Protein AF-A0A1S2VBL1-F1 (afdb_monomer_lite)

Structure (mmCIF, N/CA/C/O backbone):
data_AF-A0A1S2VBL1-F1
#
_entry.id   AF-A0A1S2VBL1-F1
#
loop_
_atom_site.group_PDB
_atom_site.id
_atom_site.type_symbol
_atom_site.label_atom_id
_atom_site.label_alt_id
_atom_site.label_comp_id
_atom_site.label_asym_id
_atom_site.label_entity_id
_atom_site.label_seq_id
_atom_site.pdbx_PDB_ins_code
_atom_site.Cartn_x
_atom_site.Cartn_y
_atom_site.Cartn_z
_atom_site.occupancy
_atom_site.B_iso_or_equiv
_atom_site.auth_seq_id
_atom_site.auth_comp_id
_atom_site.auth_asym_id
_atom_site.auth_atom_id
_atom_site.pdbx_PDB_model_num
ATOM 1 N N . MET A 1 1 ? -4.232 12.719 -16.670 1.00 44.62 1 MET A N 1
ATOM 2 C CA . MET A 1 1 ? -4.133 11.246 -16.635 1.00 44.62 1 MET A CA 1
ATOM 3 C C . MET A 1 1 ? -3.696 10.863 -15.230 1.00 44.62 1 MET A C 1
ATOM 5 O O . MET A 1 1 ? -2.582 11.211 -14.853 1.00 44.62 1 MET A O 1
ATOM 9 N N . ARG A 1 2 ? -4.606 10.308 -14.421 1.00 56.00 2 ARG A N 1
ATOM 10 C CA . ARG A 1 2 ? -4.267 9.680 -13.134 1.00 56.00 2 ARG A CA 1
ATOM 11 C C . ARG A 1 2 ? -3.928 8.221 -13.445 1.00 56.00 2 ARG A C 1
ATOM 13 O O . ARG A 1 2 ? -4.653 7.611 -14.220 1.00 56.00 2 ARG A O 1
ATOM 20 N N . PHE A 1 3 ? -2.802 7.725 -12.936 1.00 62.81 3 PHE A N 1
ATOM 21 C CA . PHE A 1 3 ? -2.305 6.373 -13.243 1.00 62.81 3 PHE A CA 1
ATOM 22 C C . PHE A 1 3 ? -2.773 5.314 -12.247 1.00 62.81 3 PHE A C 1
ATOM 24 O O . PHE A 1 3 ? -2.800 4.139 -12.583 1.00 62.81 3 PHE A O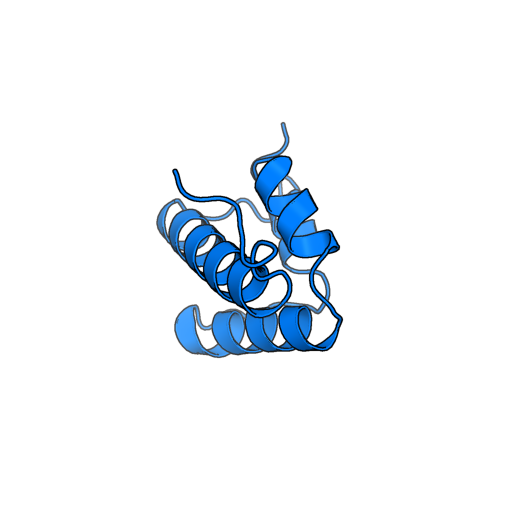 1
ATOM 31 N N . LEU A 1 4 ? -3.136 5.733 -11.036 1.00 69.25 4 LEU A N 1
ATOM 32 C CA . LEU A 1 4 ? -3.780 4.874 -10.053 1.00 69.25 4 LEU A CA 1
ATOM 33 C C . LEU A 1 4 ? -5.292 5.044 -10.147 1.00 69.25 4 LEU A C 1
ATOM 35 O O . LEU A 1 4 ? -5.776 6.172 -10.301 1.00 69.25 4 LEU A O 1
ATOM 39 N N . ASP A 1 5 ? -6.014 3.934 -10.021 1.00 76.69 5 ASP A N 1
ATOM 40 C CA . ASP A 1 5 ? -7.467 3.933 -9.914 1.00 76.69 5 ASP A CA 1
ATOM 41 C C . ASP A 1 5 ? -7.926 4.756 -8.717 1.00 76.69 5 ASP A C 1
ATOM 43 O O . ASP A 1 5 ? -7.353 4.692 -7.626 1.00 76.69 5 ASP A O 1
ATOM 47 N N . GLN A 1 6 ? -8.996 5.521 -8.929 1.00 76.69 6 GLN A N 1
ATOM 48 C CA . GLN A 1 6 ? -9.579 6.364 -7.892 1.00 76.69 6 GLN A CA 1
ATOM 49 C C . GLN A 1 6 ? -9.992 5.531 -6.671 1.00 76.69 6 GLN A C 1
ATOM 51 O O . GLN A 1 6 ? -9.690 5.912 -5.549 1.00 76.69 6 GLN A O 1
ATOM 56 N N . GLU A 1 7 ? -10.552 4.338 -6.889 1.00 81.94 7 GLU A N 1
ATOM 57 C CA . GLU A 1 7 ? -10.924 3.409 -5.816 1.00 81.94 7 GLU A CA 1
ATOM 58 C C . GLU A 1 7 ? -9.735 3.023 -4.917 1.00 81.94 7 GLU A C 1
ATOM 60 O O . GLU A 1 7 ? -9.862 2.923 -3.699 1.00 81.94 7 GLU A O 1
ATOM 65 N N . LEU A 1 8 ? -8.559 2.838 -5.513 1.00 79.88 8 LEU A N 1
ATOM 66 C CA . LEU A 1 8 ? -7.332 2.457 -4.819 1.00 79.88 8 LEU A CA 1
ATOM 67 C C . LEU A 1 8 ? -6.809 3.607 -3.948 1.00 79.88 8 LEU A C 1
ATOM 69 O O . LEU A 1 8 ? -6.366 3.392 -2.817 1.00 79.88 8 LEU A O 1
ATOM 73 N N . ILE A 1 9 ? -6.922 4.834 -4.463 1.00 80.94 9 ILE A N 1
ATOM 74 C CA . ILE A 1 9 ? -6.634 6.064 -3.720 1.00 80.94 9 ILE A CA 1
ATOM 75 C C . ILE A 1 9 ? -7.603 6.190 -2.541 1.00 80.94 9 ILE A C 1
ATOM 77 O O . ILE A 1 9 ? -7.150 6.363 -1.414 1.00 80.94 9 ILE A O 1
ATOM 81 N N . ASP A 1 10 ? -8.906 6.021 -2.767 1.00 84.62 10 ASP A N 1
ATOM 82 C CA . ASP A 1 10 ? -9.930 6.091 -1.721 1.00 84.62 10 ASP A CA 1
ATOM 83 C C . ASP A 1 10 ? -9.716 5.037 -0.619 1.00 84.62 10 ASP A C 1
ATOM 85 O O . ASP A 1 10 ? -9.784 5.354 0.573 1.00 84.62 10 ASP A O 1
ATOM 89 N N . LYS A 1 11 ? -9.403 3.784 -0.987 1.00 85.00 11 LYS A N 1
ATOM 90 C CA . LYS A 1 11 ? -9.045 2.719 -0.030 1.00 85.00 11 LYS A CA 1
ATOM 91 C C . LYS A 1 11 ? -7.820 3.116 0.795 1.00 85.00 11 LYS A C 1
ATOM 93 O O . LYS A 1 11 ? -7.855 3.008 2.019 1.00 85.00 11 LYS A O 1
ATOM 98 N N . TYR A 1 12 ? -6.767 3.629 0.152 1.00 83.75 12 TYR A N 1
ATOM 99 C CA . TYR A 1 12 ? -5.574 4.122 0.843 1.00 83.75 12 TYR A CA 1
ATOM 100 C C . TYR A 1 12 ? -5.876 5.296 1.778 1.00 83.75 12 TYR A C 1
ATOM 102 O O . TYR A 1 12 ? -5.386 5.325 2.907 1.00 83.75 12 TYR A O 1
ATOM 110 N N . GLU A 1 13 ? -6.675 6.274 1.351 1.00 83.69 13 GLU A N 1
ATOM 111 C CA . GLU A 1 13 ? -7.005 7.444 2.166 1.00 83.69 13 GLU A CA 1
ATOM 112 C C . GLU A 1 13 ? -7.763 7.060 3.437 1.00 83.69 13 GLU A C 1
ATOM 114 O O . GLU A 1 13 ? -7.447 7.603 4.502 1.00 83.69 13 GLU A O 1
ATOM 119 N N . LYS A 1 14 ? -8.649 6.061 3.344 1.00 85.50 14 LYS A N 1
ATOM 120 C CA . LYS A 1 14 ? -9.384 5.462 4.468 1.00 85.50 14 LYS A CA 1
ATOM 121 C C . LYS A 1 14 ? -8.516 4.636 5.423 1.00 85.50 14 LYS A C 1
ATOM 123 O O . LYS A 1 14 ? -8.970 4.337 6.526 1.00 85.50 14 LYS A O 1
ATOM 128 N N . LEU A 1 15 ? -7.286 4.268 5.052 1.00 84.06 15 LEU A N 1
ATOM 129 C CA . LEU A 1 15 ? -6.385 3.574 5.975 1.00 84.06 15 LEU A CA 1
ATOM 130 C C . LEU A 1 15 ? -5.971 4.497 7.136 1.00 84.06 15 LEU A C 1
ATOM 132 O O . LEU A 1 15 ? -5.632 5.671 6.915 1.00 84.06 15 LEU A O 1
ATOM 136 N N . PRO A 1 16 ? -5.902 3.974 8.373 1.00 86.31 16 PRO A N 1
ATOM 137 C CA . PRO A 1 16 ? -5.335 4.716 9.489 1.00 86.31 16 PRO A CA 1
ATOM 138 C C . PRO A 1 16 ? -3.839 4.974 9.265 1.00 86.31 16 PRO A C 1
ATOM 140 O O . PRO A 1 16 ? -3.175 4.306 8.469 1.00 86.31 16 PRO A O 1
ATOM 143 N N . LYS A 1 17 ? -3.272 5.937 10.006 1.00 83.50 17 LYS A N 1
ATOM 144 C CA . LYS A 1 17 ? -1.838 6.282 9.915 1.00 83.50 17 LYS A CA 1
ATOM 145 C C . LYS A 1 17 ? -0.927 5.060 10.099 1.00 83.50 17 LYS A C 1
ATOM 147 O O . LYS A 1 17 ? 0.085 4.961 9.417 1.00 83.50 17 LYS A O 1
ATOM 152 N N . SER A 1 18 ? -1.305 4.127 10.972 1.00 84.75 18 SER A N 1
ATOM 153 C CA . SER A 1 18 ? -0.615 2.850 11.183 1.00 84.75 18 SER A CA 1
ATOM 154 C C . SER A 1 18 ? -0.590 1.981 9.922 1.00 84.75 18 SER A C 1
ATOM 156 O O . SER A 1 18 ? 0.488 1.563 9.510 1.00 84.75 18 SER A O 1
ATOM 158 N N . GLY A 1 19 ? -1.732 1.786 9.257 1.00 84.50 19 GLY A N 1
ATOM 159 C CA . GLY A 1 19 ? -1.809 1.044 7.993 1.00 84.50 19 GLY A CA 1
ATOM 160 C C . GLY A 1 19 ? -0.988 1.691 6.877 1.00 84.50 19 GLY A C 1
ATOM 161 O O . GLY A 1 19 ? -0.269 1.005 6.156 1.00 84.50 19 GLY A O 1
ATOM 162 N N . LYS A 1 20 ? -0.999 3.027 6.791 1.00 84.69 20 LYS A N 1
ATOM 163 C CA . LYS A 1 20 ? -0.154 3.774 5.841 1.00 84.69 20 LYS A CA 1
ATOM 164 C C . LYS A 1 20 ? 1.339 3.571 6.122 1.00 84.69 20 LYS A C 1
ATOM 166 O O . LYS A 1 20 ? 2.107 3.354 5.189 1.00 84.69 20 LYS A O 1
ATOM 171 N N . SER A 1 21 ? 1.750 3.585 7.391 1.00 84.75 21 SER A N 1
ATOM 172 C CA . SER A 1 21 ? 3.135 3.294 7.784 1.00 84.75 21 SER A CA 1
ATOM 173 C C . SER A 1 21 ? 3.556 1.864 7.443 1.00 84.75 21 SER A C 1
ATOM 175 O O . SER A 1 21 ? 4.667 1.676 6.955 1.00 84.75 21 SER A O 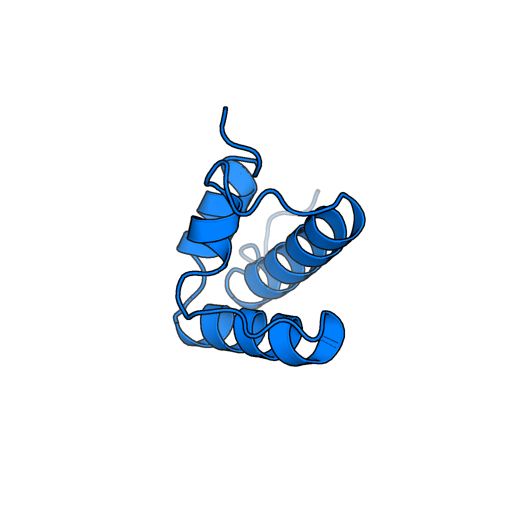1
ATOM 177 N N . ILE A 1 22 ? 2.681 0.873 7.650 1.00 86.44 22 ILE A N 1
ATOM 178 C CA . ILE A 1 22 ? 2.949 -0.526 7.275 1.00 86.44 22 ILE A CA 1
ATOM 179 C C . ILE A 1 22 ? 3.142 -0.641 5.761 1.00 86.44 22 ILE A C 1
ATOM 181 O O . ILE A 1 22 ? 4.114 -1.247 5.321 1.00 86.44 22 ILE A O 1
ATOM 185 N N . LEU A 1 23 ? 2.284 0.006 4.965 1.00 84.62 23 LEU A N 1
ATOM 186 C CA . LEU A 1 23 ? 2.419 0.027 3.507 1.00 84.62 23 LEU A CA 1
ATOM 187 C C . LEU A 1 23 ? 3.766 0.620 3.063 1.00 84.62 23 LEU A C 1
ATOM 189 O O . LEU A 1 23 ? 4.420 0.073 2.181 1.00 84.62 23 LEU A O 1
ATOM 193 N N . ILE A 1 24 ? 4.197 1.722 3.683 1.00 81.88 24 ILE A N 1
ATOM 194 C CA . ILE A 1 24 ? 5.487 2.364 3.384 1.00 81.88 24 ILE A CA 1
ATOM 195 C C . ILE A 1 24 ? 6.657 1.445 3.757 1.00 81.88 24 ILE A C 1
ATOM 197 O O . ILE A 1 24 ? 7.607 1.323 2.988 1.00 81.88 24 ILE A O 1
ATOM 201 N N . GLN A 1 25 ? 6.599 0.783 4.916 1.00 84.00 25 GLN A N 1
ATOM 202 C CA . GLN A 1 25 ? 7.631 -0.171 5.332 1.00 84.00 25 GLN A CA 1
ATOM 203 C C . GLN A 1 25 ? 7.710 -1.372 4.386 1.00 84.00 25 GLN A C 1
ATOM 205 O O . GLN A 1 25 ? 8.807 -1.740 3.970 1.00 84.00 25 GLN A O 1
ATOM 210 N N . ALA A 1 26 ? 6.562 -1.930 3.999 1.00 84.75 26 ALA A N 1
ATOM 211 C CA . ALA A 1 26 ? 6.485 -3.018 3.032 1.00 84.75 26 ALA A CA 1
ATOM 212 C C . ALA A 1 26 ? 7.054 -2.585 1.671 1.00 84.75 26 ALA A C 1
ATOM 214 O O . ALA A 1 26 ? 7.871 -3.293 1.094 1.00 84.75 26 ALA A O 1
ATOM 215 N N . ALA A 1 27 ? 6.735 -1.372 1.208 1.00 81.44 27 ALA A N 1
ATOM 216 C CA . ALA A 1 27 ? 7.277 -0.837 -0.040 1.00 81.44 27 ALA A CA 1
ATOM 217 C C . ALA A 1 27 ? 8.806 -0.667 0.023 1.00 81.44 27 ALA A C 1
ATOM 219 O O . ALA A 1 27 ? 9.505 -1.027 -0.923 1.00 81.44 27 ALA A O 1
ATOM 220 N N . ASN A 1 28 ? 9.338 -0.179 1.150 1.00 80.19 28 ASN A N 1
ATOM 221 C CA . ASN A 1 28 ? 10.784 -0.071 1.366 1.00 80.19 28 ASN A CA 1
ATOM 222 C C . ASN A 1 28 ? 11.475 -1.442 1.352 1.00 80.19 28 ASN A C 1
ATOM 224 O O . ASN A 1 28 ? 12.558 -1.572 0.787 1.00 80.19 28 ASN A O 1
ATOM 228 N N . SER A 1 29 ? 10.856 -2.453 1.968 1.00 83.25 29 SER A N 1
ATOM 229 C CA . SER A 1 29 ? 11.439 -3.789 2.111 1.00 83.25 29 SER A CA 1
ATOM 230 C C . SER A 1 29 ? 11.343 -4.625 0.836 1.00 83.25 29 SER 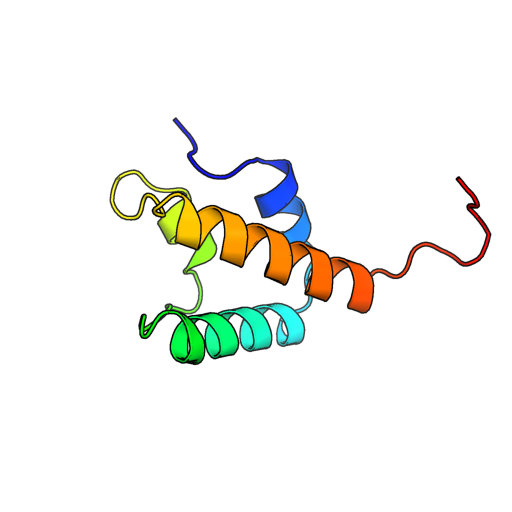A C 1
ATOM 232 O O . SER A 1 29 ? 12.295 -5.314 0.487 1.00 83.25 29 SER A O 1
ATOM 234 N N . GLU A 1 30 ? 10.197 -4.599 0.157 1.00 80.94 30 GLU A N 1
ATOM 235 C CA . GLU A 1 30 ? 9.898 -5.499 -0.963 1.00 80.94 30 GLU A CA 1
ATOM 236 C C 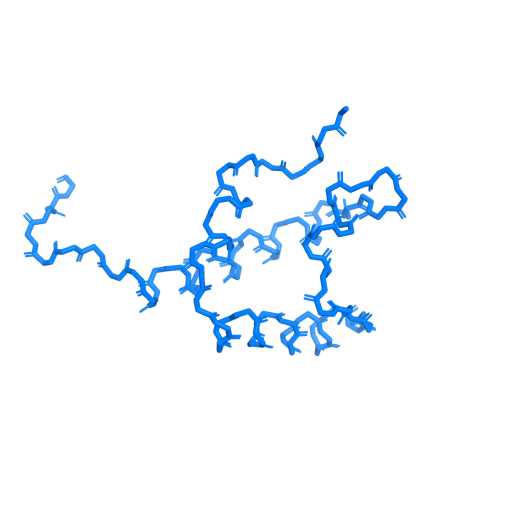. GLU A 1 30 ? 10.279 -4.891 -2.316 1.00 80.94 30 GLU A C 1
ATOM 238 O O . GLU A 1 30 ? 10.712 -5.607 -3.216 1.00 80.94 30 GLU A O 1
ATOM 243 N N . LEU A 1 31 ? 10.169 -3.567 -2.465 1.00 73.25 31 LEU A N 1
ATOM 244 C CA . LEU A 1 31 ? 10.501 -2.871 -3.715 1.00 73.25 31 LEU A CA 1
ATOM 245 C C . LEU A 1 31 ? 11.872 -2.184 -3.669 1.00 73.25 31 LEU A C 1
ATOM 247 O O . LEU A 1 31 ? 12.277 -1.576 -4.661 1.00 73.25 31 LEU A O 1
ATOM 251 N N . GLY A 1 32 ? 12.569 -2.224 -2.524 1.00 66.31 32 GLY A N 1
ATOM 252 C CA . GLY A 1 32 ? 13.848 -1.531 -2.316 1.00 66.31 32 GLY A CA 1
ATOM 253 C C . GLY A 1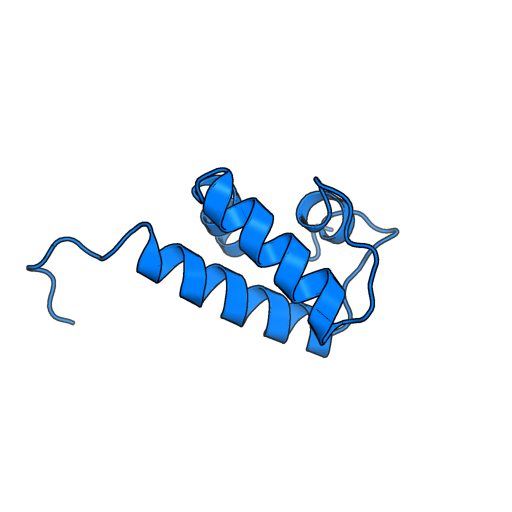 32 ? 13.758 -0.011 -2.507 1.00 66.31 32 GLY A C 1
ATOM 254 O O . GLY A 1 32 ? 14.767 0.663 -2.710 1.00 66.31 32 GLY A O 1
ATOM 255 N N . TYR A 1 33 ? 12.542 0.535 -2.507 1.00 63.28 33 TYR A N 1
ATOM 256 C CA . TYR A 1 33 ? 12.271 1.922 -2.844 1.00 63.28 33 TYR A CA 1
ATOM 257 C C . TYR A 1 33 ? 12.198 2.714 -1.553 1.00 63.28 33 TYR A C 1
ATOM 259 O O . TYR A 1 33 ? 11.363 2.371 -0.738 1.00 63.28 33 TYR A O 1
ATOM 267 N N . PHE A 1 34 ? 12.986 3.780 -1.365 1.00 59.91 34 PHE A N 1
ATOM 268 C CA . PHE A 1 34 ? 12.764 4.737 -0.269 1.00 59.91 34 PHE A CA 1
ATOM 269 C C . PHE A 1 34 ? 11.426 5.460 -0.512 1.00 59.91 34 PHE A C 1
ATOM 271 O O . PHE A 1 34 ? 11.371 6.548 -1.091 1.00 59.91 34 PHE A O 1
ATOM 278 N N . ALA A 1 35 ? 10.325 4.809 -0.145 1.00 59.97 35 ALA A N 1
ATOM 279 C CA . ALA A 1 35 ? 8.969 5.286 -0.288 1.00 59.97 35 ALA A CA 1
ATOM 280 C C . ALA A 1 35 ? 8.779 6.454 0.693 1.00 59.97 35 ALA A C 1
ATOM 282 O O . ALA A 1 35 ? 8.793 6.262 1.910 1.00 59.97 35 ALA A O 1
ATOM 283 N N . PRO A 1 36 ? 8.632 7.697 0.203 1.00 58.06 36 PRO A N 1
ATOM 284 C CA . PRO A 1 36 ? 8.352 8.821 1.081 1.00 58.06 36 PRO A CA 1
ATOM 285 C C . PRO A 1 36 ? 6.969 8.652 1.715 1.00 58.06 36 PRO A C 1
ATOM 287 O O . PRO A 1 36 ? 6.106 7.962 1.178 1.00 58.06 36 PRO A O 1
ATOM 290 N N . THR A 1 37 ? 6.699 9.386 2.792 1.00 58.59 37 THR A N 1
ATOM 291 C CA . THR A 1 37 ? 5.414 9.377 3.519 1.00 58.59 37 THR A CA 1
ATOM 292 C C . THR A 1 37 ? 4.177 9.606 2.627 1.00 58.59 37 THR A C 1
ATOM 294 O O . THR A 1 37 ? 3.068 9.244 2.998 1.00 58.59 37 THR A O 1
ATOM 297 N N . ASN A 1 38 ? 4.372 10.165 1.423 1.00 65.56 38 ASN A N 1
ATOM 298 C CA . ASN A 1 38 ? 3.352 10.442 0.405 1.00 65.56 38 ASN A CA 1
ATOM 299 C C . ASN A 1 38 ? 3.542 9.626 -0.893 1.00 65.56 38 ASN A C 1
ATOM 301 O O . ASN A 1 38 ? 3.219 10.105 -1.979 1.00 65.56 38 ASN A O 1
ATOM 305 N N . TRP A 1 39 ? 4.119 8.425 -0.823 1.00 67.56 39 TRP A N 1
ATOM 306 C CA . TRP A 1 39 ? 4.484 7.620 -1.998 1.00 67.56 39 TRP A CA 1
ATOM 307 C C . TRP A 1 39 ? 3.300 7.315 -2.931 1.00 67.56 39 TRP A C 1
ATOM 309 O O . TRP A 1 39 ? 3.433 7.477 -4.144 1.00 67.56 39 TRP A O 1
ATOM 319 N N . VAL A 1 40 ? 2.112 7.031 -2.385 1.00 66.50 40 VAL A N 1
ATOM 320 C CA . VAL A 1 40 ? 0.875 6.862 -3.174 1.00 66.50 40 VAL A CA 1
ATOM 321 C C . VAL A 1 40 ? 0.535 8.131 -3.968 1.00 66.50 40 VAL A C 1
ATOM 323 O O . VAL A 1 40 ? 0.316 8.059 -5.173 1.00 66.50 40 VAL A O 1
ATOM 326 N N . ASN A 1 41 ? 0.629 9.316 -3.355 1.00 67.00 41 ASN A N 1
ATOM 327 C CA . ASN A 1 41 ? 0.453 10.596 -4.053 1.00 67.00 41 ASN A CA 1
ATOM 328 C C . ASN A 1 41 ? 1.557 10.902 -5.075 1.00 67.00 41 ASN A C 1
ATOM 330 O O . ASN A 1 41 ? 1.353 11.715 -5.969 1.00 67.00 41 ASN A O 1
ATOM 334 N N . ARG A 1 42 ? 2.741 10.289 -4.978 1.00 67.12 42 ARG A N 1
ATOM 335 C CA . ARG A 1 42 ? 3.757 10.418 -6.035 1.00 67.12 42 ARG A CA 1
ATOM 336 C C . ARG A 1 42 ? 3.429 9.525 -7.221 1.00 67.12 42 ARG A C 1
ATOM 338 O O . ARG A 1 42 ? 3.596 9.976 -8.353 1.00 67.12 42 ARG A O 1
ATOM 345 N N . MET A 1 43 ? 2.900 8.331 -6.968 1.00 66.38 43 MET A N 1
ATOM 346 C CA . MET A 1 43 ? 2.469 7.396 -8.010 1.00 66.38 43 MET A CA 1
ATOM 347 C C . MET A 1 43 ? 1.238 7.865 -8.791 1.00 66.38 43 MET A C 1
ATOM 349 O O . MET A 1 43 ? 1.038 7.460 -9.934 1.00 66.38 43 MET A O 1
ATOM 353 N N . THR A 1 44 ? 0.461 8.804 -8.242 1.00 62.91 44 THR A N 1
ATOM 354 C CA . THR A 1 44 ? -0.599 9.498 -8.990 1.00 62.91 44 THR A CA 1
ATOM 355 C C . THR A 1 44 ? -0.077 10.597 -9.924 1.00 62.91 44 THR A C 1
ATOM 357 O O . THR A 1 44 ? -0.826 11.068 -10.783 1.00 62.91 44 THR A O 1
ATOM 360 N N . THR A 1 45 ? 1.195 11.006 -9.809 1.00 60.75 45 THR A N 1
ATOM 361 C CA . THR A 1 45 ? 1.793 12.077 -10.626 1.00 60.75 45 THR A CA 1
ATOM 362 C C . THR A 1 45 ? 2.664 11.534 -11.761 1.00 60.75 45 THR A C 1
ATOM 364 O O . THR A 1 45 ? 3.327 10.509 -11.637 1.00 60.75 45 THR A O 1
ATOM 367 N N . ARG A 1 46 ? 2.726 12.273 -12.879 1.00 55.06 46 ARG A N 1
ATOM 368 C CA . ARG A 1 46 ? 3.406 11.891 -14.140 1.00 55.06 46 ARG A CA 1
ATOM 369 C C . ARG A 1 46 ? 4.899 11.530 -14.012 1.00 55.06 46 ARG A C 1
ATOM 371 O O . ARG A 1 46 ? 5.447 10.954 -14.939 1.00 55.06 46 ARG A O 1
ATOM 378 N N . LYS A 1 47 ? 5.561 11.893 -12.905 1.00 57.00 47 LYS A N 1
ATOM 379 C CA . LYS A 1 47 ? 6.986 11.612 -12.636 1.00 57.00 47 LYS A CA 1
ATOM 380 C C . LYS A 1 47 ? 7.228 10.325 -11.834 1.00 57.00 47 LYS A C 1
ATOM 382 O O . LYS A 1 47 ? 8.381 9.987 -11.598 1.00 57.00 47 LYS A O 1
ATOM 387 N N . GLY A 1 48 ? 6.172 9.648 -11.386 1.00 61.88 48 GLY A N 1
ATOM 388 C CA . GLY A 1 48 ? 6.260 8.471 -10.521 1.00 61.88 48 GLY A CA 1
ATOM 389 C C . GLY A 1 48 ? 5.347 7.334 -10.957 1.00 61.88 48 GLY A C 1
ATOM 390 O O . GLY A 1 48 ? 4.905 6.587 -10.097 1.00 61.88 48 GLY A O 1
ATOM 391 N N . GLN A 1 49 ? 5.023 7.233 -12.250 1.00 68.62 49 GLN A N 1
ATOM 392 C CA . GLN A 1 49 ? 4.146 6.180 -12.756 1.00 68.62 49 GLN A CA 1
ATOM 393 C C . GLN A 1 49 ? 4.686 4.800 -12.328 1.00 68.62 49 GLN A C 1
ATOM 395 O O . GLN A 1 49 ? 5.821 4.475 -12.686 1.00 68.62 49 GLN A O 1
ATOM 400 N N . PRO A 1 50 ? 3.915 4.010 -11.559 1.00 71.19 50 PRO A N 1
ATOM 401 C CA . PRO A 1 50 ? 4.350 2.684 -11.154 1.00 71.19 50 PRO A CA 1
ATOM 402 C C . PRO A 1 50 ? 4.443 1.763 -12.372 1.00 71.19 50 PRO A C 1
ATOM 404 O O . PRO A 1 50 ? 3.651 1.871 -13.313 1.00 71.19 50 PRO A O 1
ATOM 407 N N . THR A 1 51 ? 5.406 0.843 -12.356 1.00 78.06 51 THR A N 1
ATOM 408 C CA . THR A 1 51 ? 5.410 -0.285 -13.296 1.00 78.06 51 THR A CA 1
ATOM 409 C C . THR A 1 51 ? 4.190 -1.181 -13.039 1.00 78.06 51 THR A C 1
ATOM 411 O O . THR A 1 51 ? 3.642 -1.147 -11.936 1.00 78.06 51 THR A O 1
ATOM 414 N N . PRO A 1 52 ? 3.764 -2.024 -13.999 1.00 81.19 52 PRO A N 1
ATOM 415 C CA . PRO A 1 52 ? 2.655 -2.956 -13.776 1.00 81.19 52 PRO A CA 1
ATOM 416 C C . PRO A 1 52 ? 2.840 -3.819 -12.519 1.00 81.19 52 PRO A C 1
ATOM 418 O O . PRO A 1 52 ? 1.940 -3.900 -11.696 1.00 81.19 52 PRO A O 1
ATOM 421 N N . ALA A 1 53 ? 4.051 -4.337 -12.289 1.00 81.00 53 ALA A N 1
ATOM 422 C CA . ALA A 1 53 ? 4.364 -5.113 -11.088 1.00 81.00 53 ALA A CA 1
ATOM 423 C C . ALA A 1 53 ? 4.240 -4.293 -9.790 1.00 81.00 53 ALA A C 1
ATOM 425 O O . ALA A 1 53 ? 3.745 -4.793 -8.784 1.00 81.00 53 ALA A O 1
ATOM 426 N N . GLN A 1 54 ? 4.663 -3.023 -9.803 1.00 78.19 54 GLN A N 1
ATOM 427 C CA . GLN A 1 54 ? 4.494 -2.125 -8.655 1.00 78.19 54 GLN A CA 1
ATOM 428 C C . GLN A 1 54 ? 3.024 -1.787 -8.415 1.00 78.19 54 GLN A C 1
ATOM 430 O O . GLN A 1 54 ? 2.606 -1.681 -7.266 1.00 78.19 54 GLN A O 1
ATOM 435 N N . TYR A 1 55 ? 2.248 -1.618 -9.486 1.00 81.31 55 TYR A N 1
ATOM 436 C CA . TYR A 1 55 ? 0.813 -1.386 -9.407 1.00 81.31 55 TYR A CA 1
ATOM 437 C C . TYR A 1 55 ? 0.094 -2.601 -8.807 1.00 81.31 55 TYR A C 1
ATOM 439 O O . TYR A 1 55 ? -0.657 -2.437 -7.850 1.00 81.31 55 TYR A O 1
ATOM 447 N N . ASP A 1 56 ? 0.369 -3.809 -9.306 1.00 83.81 56 ASP A N 1
ATOM 448 C CA . ASP A 1 56 ? -0.254 -5.044 -8.817 1.00 83.81 56 ASP A CA 1
ATOM 449 C C . ASP A 1 56 ? 0.104 -5.311 -7.350 1.00 83.81 56 ASP A C 1
ATOM 451 O O . ASP A 1 56 ? -0.770 -5.613 -6.535 1.00 83.81 56 ASP A O 1
ATOM 455 N N . TRP A 1 57 ? 1.374 -5.111 -6.985 1.00 86.12 57 TRP A N 1
ATOM 456 C CA . TRP A 1 57 ? 1.828 -5.201 -5.597 1.00 86.12 57 TRP A CA 1
ATOM 457 C C . TRP A 1 57 ? 1.117 -4.180 -4.695 1.00 86.12 57 TRP A C 1
ATOM 459 O O . TRP A 1 57 ? 0.602 -4.529 -3.631 1.00 86.12 57 TRP A O 1
ATOM 469 N N . LEU A 1 58 ? 1.042 -2.918 -5.136 1.00 83.88 58 LEU A N 1
ATOM 470 C CA . LEU A 1 58 ? 0.404 -1.835 -4.388 1.00 83.88 58 LEU A CA 1
ATOM 471 C C . LEU A 1 58 ? -1.088 -2.109 -4.186 1.00 83.88 58 LEU A C 1
ATOM 473 O O . LEU A 1 58 ? -1.608 -1.904 -3.089 1.00 83.88 58 LEU A O 1
ATOM 477 N N . LYS A 1 59 ? -1.758 -2.585 -5.238 1.00 86.56 59 LYS A N 1
ATOM 478 C CA . LYS A 1 59 ? -3.158 -2.995 -5.205 1.00 86.56 59 LYS A CA 1
ATOM 479 C C . LYS A 1 59 ? -3.384 -4.069 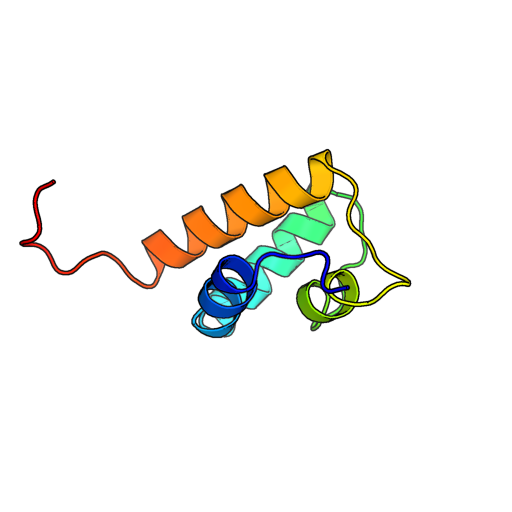-4.152 1.00 86.56 59 LYS A C 1
ATOM 481 O O . LYS A 1 59 ? -4.170 -3.843 -3.235 1.00 86.56 59 LYS A O 1
ATOM 486 N N . ALA A 1 60 ? -2.643 -5.172 -4.233 1.00 88.44 60 ALA A N 1
ATOM 487 C CA . ALA A 1 60 ? -2.771 -6.285 -3.299 1.00 88.44 60 ALA A CA 1
ATOM 488 C C . ALA A 1 60 ? -2.551 -5.840 -1.845 1.00 88.44 60 ALA A C 1
ATOM 490 O O . ALA A 1 60 ? -3.352 -6.161 -0.968 1.00 88.44 60 ALA A O 1
ATOM 491 N N . LYS A 1 61 ? -1.513 -5.034 -1.581 1.00 87.31 61 LYS A N 1
ATOM 492 C CA . LYS A 1 61 ? -1.206 -4.574 -0.220 1.00 87.31 61 LYS A CA 1
ATOM 493 C C . LYS A 1 61 ? -2.212 -3.574 0.335 1.00 87.31 61 LYS A C 1
ATOM 495 O O . LYS A 1 61 ? -2.544 -3.645 1.517 1.00 87.31 61 LYS A O 1
ATOM 500 N N . ILE A 1 62 ? -2.713 -2.651 -0.484 1.00 87.00 62 ILE A N 1
ATOM 501 C CA . ILE A 1 62 ? -3.772 -1.734 -0.048 1.00 87.00 62 ILE A CA 1
ATOM 502 C C . ILE A 1 62 ? -5.060 -2.507 0.232 1.00 87.00 62 ILE A C 1
ATOM 504 O O . ILE A 1 62 ? -5.710 -2.214 1.228 1.00 87.00 62 ILE A O 1
ATOM 508 N N . GLU A 1 63 ? -5.420 -3.494 -0.588 1.00 87.31 63 GLU A N 1
ATOM 509 C CA . GLU A 1 63 ? -6.614 -4.319 -0.367 1.00 87.31 63 GLU A CA 1
ATOM 510 C C . GLU A 1 63 ? -6.505 -5.188 0.891 1.00 87.31 63 GLU A C 1
ATOM 512 O O . GLU A 1 63 ? -7.457 -5.243 1.674 1.00 87.31 63 GLU A O 1
ATOM 517 N N . GLU A 1 64 ? -5.339 -5.788 1.140 1.00 86.88 64 GLU A N 1
ATOM 518 C CA . GLU A 1 64 ? -5.031 -6.536 2.365 1.00 86.88 64 GLU A CA 1
ATOM 519 C C . GLU A 1 64 ? -5.191 -5.649 3.609 1.00 86.88 64 GLU A C 1
ATOM 521 O O . GLU A 1 64 ? -5.956 -5.967 4.523 1.00 86.88 64 GLU A O 1
ATOM 526 N N . LEU A 1 65 ? -4.534 -4.484 3.621 1.00 87.50 65 LEU A N 1
ATOM 527 C CA . LEU A 1 65 ? -4.606 -3.545 4.742 1.00 87.50 65 LEU A CA 1
ATOM 528 C C . LEU A 1 65 ? -6.010 -2.959 4.904 1.00 87.50 65 LEU A C 1
ATOM 530 O O . LEU A 1 65 ? -6.480 -2.778 6.026 1.00 87.50 65 LEU A O 1
ATOM 534 N N . TYR A 1 66 ? -6.693 -2.655 3.803 1.00 86.31 66 TYR A N 1
ATOM 535 C CA . TYR A 1 66 ? -8.037 -2.094 3.848 1.00 86.31 66 TYR A CA 1
ATOM 536 C C . TYR A 1 66 ? -9.022 -3.091 4.447 1.00 86.31 66 TYR A C 1
ATOM 538 O O . TYR A 1 66 ? -9.796 -2.703 5.315 1.00 86.31 66 TYR A O 1
ATOM 546 N N . SER A 1 67 ? -8.934 -4.365 4.060 1.00 85.50 67 SER A N 1
ATOM 547 C CA . SER A 1 67 ? -9.763 -5.441 4.617 1.00 85.50 67 SER A CA 1
ATOM 548 C C . SER A 1 67 ? -9.468 -5.686 6.098 1.00 85.50 67 SER A C 1
ATOM 550 O O . SER A 1 67 ? -10.384 -5.944 6.871 1.00 85.50 67 SER A O 1
ATOM 552 N N . TYR A 1 68 ? -8.205 -5.553 6.515 1.00 85.94 68 TYR A N 1
ATOM 553 C CA . TYR A 1 68 ? -7.812 -5.672 7.920 1.00 85.94 68 TYR A CA 1
ATOM 554 C C . TYR A 1 68 ? -8.367 -4.534 8.795 1.00 85.94 68 TYR A C 1
ATOM 556 O O . TYR A 1 68 ? -8.830 -4.774 9.907 1.00 85.94 68 TYR A O 1
ATOM 564 N N . TYR A 1 69 ? -8.320 -3.287 8.311 1.00 82.50 69 TYR A N 1
ATOM 565 C CA . TYR A 1 69 ? -8.761 -2.113 9.080 1.00 82.50 69 TYR A CA 1
ATOM 566 C C . TYR A 1 69 ? -10.244 -1.763 8.910 1.00 82.50 69 TYR A C 1
ATOM 568 O O . TYR A 1 69 ? -10.800 -1.075 9.762 1.00 82.50 69 TYR A O 1
ATOM 576 N N . ASN A 1 70 ? -10.877 -2.215 7.830 1.00 78.00 70 ASN A N 1
ATOM 577 C CA . ASN A 1 70 ? -12.308 -2.091 7.571 1.00 78.00 70 ASN A CA 1
ATOM 578 C C . ASN A 1 70 ? -12.876 -3.482 7.257 1.00 78.00 70 ASN A C 1
ATOM 580 O O . ASN A 1 70 ? -13.261 -3.728 6.109 1.00 78.00 70 ASN A O 1
ATOM 584 N N . PRO A 1 71 ? -12.915 -4.406 8.237 1.00 70.62 71 PRO A N 1
ATOM 585 C CA . PRO A 1 71 ? -13.634 -5.652 8.039 1.00 70.62 71 PRO A CA 1
ATOM 586 C C . PRO A 1 71 ? -15.082 -5.306 7.681 1.00 70.62 71 PRO A C 1
ATOM 588 O O . PRO A 1 71 ? -15.687 -4.424 8.300 1.00 70.62 71 PRO A O 1
ATOM 591 N N . LEU A 1 72 ? -15.623 -5.954 6.645 1.00 62.28 72 LEU A N 1
ATOM 592 C CA . LEU A 1 72 ? -17.042 -5.822 6.326 1.00 62.28 72 LEU A CA 1
ATOM 593 C C . LEU A 1 72 ? -17.842 -6.128 7.601 1.00 62.28 72 LEU A C 1
ATOM 595 O O . LEU A 1 72 ? -17.479 -7.069 8.312 1.00 62.28 72 LEU A O 1
ATOM 599 N N . PRO A 1 73 ? -18.890 -5.345 7.917 1.00 58.34 73 PRO A N 1
ATOM 600 C CA . PRO A 1 73 ? -19.727 -5.638 9.069 1.00 58.34 73 PRO A CA 1
ATOM 601 C C . PRO A 1 73 ? -20.203 -7.089 8.959 1.00 58.34 73 PRO A C 1
ATOM 603 O O . PRO A 1 73 ? -20.750 -7.479 7.924 1.00 58.34 73 PRO A O 1
ATOM 606 N N . GLU A 1 74 ? -19.928 -7.889 9.993 1.00 48.69 74 GLU A N 1
ATOM 607 C CA . GLU A 1 74 ? -20.337 -9.292 10.072 1.00 48.69 74 GLU A CA 1
ATOM 608 C C . GLU A 1 74 ? -21.848 -9.377 9.805 1.00 48.69 74 GLU A C 1
ATOM 610 O O . GLU A 1 74 ? -22.656 -8.957 10.631 1.00 48.69 74 GLU A O 1
ATOM 615 N N . GLY A 1 75 ? -22.236 -9.842 8.612 1.00 52.38 75 GLY A N 1
ATOM 616 C CA . GLY A 1 75 ? -23.644 -9.902 8.204 1.00 52.38 75 GLY A CA 1
ATOM 617 C C . GLY A 1 75 ? -23.946 -9.703 6.717 1.00 52.38 75 GLY A C 1
ATOM 618 O O . GLY A 1 75 ? -25.095 -9.886 6.327 1.00 52.38 75 GLY A O 1
ATOM 619 N N . VAL A 1 76 ? -22.968 -9.369 5.870 1.00 53.16 76 VAL A N 1
ATOM 620 C CA . VAL A 1 76 ? -23.171 -9.315 4.409 1.00 53.16 76 VAL A CA 1
ATOM 621 C C . VAL A 1 76 ? -22.481 -10.516 3.754 1.00 53.16 76 VAL A C 1
ATOM 623 O O . VAL A 1 76 ? -21.288 -10.478 3.468 1.00 53.16 76 VAL A O 1
ATOM 626 N N . THR A 1 77 ? -23.221 -11.610 3.567 1.00 46.91 77 THR A N 1
ATOM 627 C CA . THR A 1 77 ? -22.816 -12.744 2.715 1.00 46.91 77 THR A CA 1
ATOM 628 C C . THR A 1 77 ? -22.986 -12.392 1.227 1.00 46.91 77 THR A C 1
ATOM 630 O O . THR A 1 77 ? -23.950 -11.691 0.910 1.00 46.91 77 THR A O 1
ATOM 633 N N . PRO A 1 78 ? -22.074 -12.844 0.338 1.00 58.44 78 PRO A N 1
ATOM 634 C CA . PRO A 1 78 ? -22.161 -12.637 -1.112 1.00 58.44 78 PRO A CA 1
ATOM 635 C C . PRO A 1 78 ? -23.357 -13.345 -1.761 1.00 58.44 78 PRO A C 1
ATOM 637 O O . PRO A 1 78 ? -23.818 -14.371 -1.206 1.00 58.44 78 PRO A O 1
#

Organism: NCBI:txid1750698

Foldseek 3Di:
DFQADPVLVVLQVPFDLVLLVVLQVCCCVVVVDNQPSCNVVQCRDPVNVDDPVRNVVSSVSSVVRSCVVCPPPPPDDD

Radius of gyration: 13.0 Å; chains: 1; bounding box: 38×25×28 Å

Secondary structure (DSSP, 8-state):
--SS-HHHHHHHHHS-HHHHHHHHHHHHHHS-----TTHHHHHTSTT-PPPHHHHHHHHHHHHHHHHHHSPPPTT---

pLDDT: mean 74.38, std 12.05, range [44.62, 88.44]

Sequence (78 aa):
MRFLDQELIDKYEKLPKSGKSILIQAANSELGYFAPTNWVNRMTTRKGQPTPAQYDWLKAKIEELYSYYNPLPEGVTP